Protein AF-A0A737Y569-F1 (afdb_monomer)

Solvent-accessible surface area (backbone atoms only — not comparable to full-atom values): 6067 Å² total; per-residue (Å²): 136,76,99,67,93,70,96,74,87,59,95,93,65,81,80,89,82,88,63,87,94,64,58,74,90,81,56,62,90,46,68,82,92,71,65,88,90,74,74,79,94,78,92,78,85,86,80,92,79,87,80,54,46,51,93,75,71,35,57,87,66,91,85,61,94,86,64,62,53,76,44,76,56,95,72,23,76,47,77,89

Sequence (80 aa):
MFRKLLDEGRAGENVGVLLRGIKREEIERGQVLAKPGTIKPHTKFESEVYILSKDEGGRHTPFFKGYRPQFYFRTTDVTG

Structure (mmCIF, N/CA/C/O backbone):
data_AF-A0A737Y569-F1
#
_entry.id   AF-A0A737Y569-F1
#
loop_
_atom_site.group_PDB
_atom_site.id
_atom_site.type_symbol
_atom_site.label_atom_id
_atom_site.label_alt_id
_atom_site.label_comp_id
_atom_site.label_asym_id
_atom_site.label_entity_id
_atom_site.label_seq_id
_atom_site.pdbx_PDB_ins_code
_atom_site.Cartn_x
_atom_site.Cartn_y
_atom_site.Cartn_z
_atom_site.occupancy
_atom_site.B_iso_or_equiv
_atom_site.auth_seq_id
_atom_site.auth_comp_id
_atom_site.auth_asym_id
_atom_site.auth_atom_id
_atom_site.pdbx_PDB_model_num
ATOM 1 N N . MET A 1 1 ? -25.186 9.304 1.648 1.00 55.41 1 MET A N 1
ATOM 2 C CA . MET A 1 1 ? -24.507 8.585 2.746 1.00 55.41 1 MET A CA 1
ATOM 3 C C . MET A 1 1 ? -23.333 9.433 3.244 1.00 55.41 1 MET A C 1
ATOM 5 O O . MET A 1 1 ? -22.186 9.065 3.094 1.00 55.41 1 MET A O 1
ATOM 9 N N . PHE A 1 2 ? -23.618 10.634 3.753 1.00 58.78 2 PHE A N 1
ATOM 10 C CA . PHE A 1 2 ? -22.620 11.588 4.251 1.00 58.78 2 PHE A CA 1
ATOM 11 C C . PHE A 1 2 ? -23.244 12.292 5.462 1.00 58.78 2 PHE A C 1
ATOM 13 O O . PHE A 1 2 ? -24.421 12.648 5.401 1.00 58.78 2 PHE A O 1
ATOM 20 N N . ARG A 1 3 ? -22.479 12.460 6.551 1.00 70.81 3 ARG A N 1
ATOM 21 C CA . ARG A 1 3 ? -22.909 13.083 7.827 1.00 70.81 3 ARG A CA 1
ATOM 22 C C . ARG A 1 3 ? -24.019 12.349 8.604 1.00 70.81 3 ARG A C 1
ATOM 24 O O . ARG A 1 3 ? -24.780 12.985 9.325 1.00 70.81 3 ARG A O 1
ATOM 31 N N . LYS A 1 4 ? -24.119 11.024 8.477 1.00 83.56 4 LYS A N 1
ATOM 32 C CA . LYS A 1 4 ? -24.964 10.189 9.347 1.00 83.56 4 LYS A CA 1
ATOM 33 C C . LYS A 1 4 ? -24.077 9.232 10.134 1.00 83.56 4 LYS A C 1
ATOM 35 O O . LYS A 1 4 ? -23.091 8.749 9.584 1.00 83.56 4 LYS A O 1
ATOM 40 N N . LEU A 1 5 ? -24.425 8.988 11.395 1.00 89.12 5 LEU A N 1
ATOM 41 C CA . LEU A 1 5 ? -23.845 7.888 12.159 1.00 89.12 5 LEU A CA 1
ATOM 42 C C . LEU A 1 5 ? -24.398 6.577 11.595 1.00 89.12 5 LEU A C 1
ATOM 44 O O . LEU A 1 5 ? -25.585 6.498 11.276 1.00 89.12 5 LEU A O 1
ATOM 48 N N . LEU A 1 6 ? -23.515 5.602 11.418 1.00 90.00 6 LEU A N 1
ATOM 49 C CA . LEU A 1 6 ? -23.833 4.270 10.920 1.00 90.00 6 LEU A CA 1
ATOM 50 C C . LEU A 1 6 ? -23.375 3.259 11.970 1.00 90.00 6 LEU A C 1
ATOM 52 O O . LEU A 1 6 ? -22.282 3.414 12.516 1.00 90.00 6 LEU A O 1
ATOM 56 N N . ASP A 1 7 ? -24.196 2.243 12.228 1.00 93.06 7 ASP A N 1
ATOM 57 C CA . ASP A 1 7 ? -23.860 1.167 13.169 1.00 93.06 7 ASP A CA 1
ATOM 58 C C . ASP A 1 7 ? -22.882 0.152 12.555 1.00 93.06 7 ASP A C 1
ATOM 60 O O . ASP A 1 7 ? -22.047 -0.421 13.252 1.00 93.06 7 ASP A O 1
ATOM 64 N N . GLU A 1 8 ? -22.944 -0.038 11.234 1.00 94.25 8 GLU A N 1
ATOM 65 C CA . GLU A 1 8 ? -22.038 -0.892 10.469 1.00 94.25 8 GLU A CA 1
ATOM 66 C C . GLU A 1 8 ? -21.692 -0.267 9.111 1.00 94.25 8 GLU A C 1
ATOM 68 O O . GLU A 1 8 ? -22.442 0.553 8.581 1.00 94.25 8 GLU A O 1
ATOM 73 N N . GLY A 1 9 ? -20.546 -0.667 8.556 1.00 93.00 9 GLY A N 1
ATOM 74 C CA . GLY A 1 9 ? -20.137 -0.353 7.189 1.00 93.00 9 GLY A CA 1
ATOM 75 C C . GLY A 1 9 ? -19.912 -1.637 6.396 1.00 93.00 9 GLY A C 1
ATOM 76 O O . GLY A 1 9 ? -19.392 -2.621 6.931 1.00 93.00 9 GLY A O 1
ATOM 77 N N . ARG A 1 10 ? -20.301 -1.643 5.123 1.00 95.44 10 ARG A N 1
ATOM 78 C CA . ARG A 1 10 ? -20.207 -2.808 4.230 1.00 95.44 10 ARG A CA 1
ATOM 79 C C . ARG A 1 10 ? -19.215 -2.579 3.091 1.00 95.44 10 ARG A C 1
ATOM 81 O O . ARG A 1 10 ? -18.806 -1.459 2.792 1.00 95.44 10 ARG A O 1
ATOM 88 N N . ALA A 1 11 ? -18.801 -3.671 2.448 1.00 96.06 11 ALA A N 1
ATOM 89 C CA . ALA A 1 11 ? -17.880 -3.612 1.318 1.00 96.06 11 ALA A CA 1
ATOM 90 C C . ALA A 1 11 ? -18.444 -2.730 0.188 1.00 96.06 11 ALA A C 1
ATOM 92 O O . ALA A 1 11 ? -19.588 -2.902 -0.225 1.00 96.06 11 ALA A O 1
ATOM 93 N N . GLY A 1 12 ? -17.620 -1.804 -0.312 1.00 94.56 12 GLY A N 1
ATOM 94 C CA . GLY A 1 12 ? -17.997 -0.838 -1.351 1.00 94.56 12 GLY A CA 1
ATOM 95 C C . GLY A 1 12 ? -18.467 0.523 -0.824 1.00 94.56 12 GLY A C 1
ATOM 96 O O . GLY A 1 12 ? -18.598 1.455 -1.614 1.00 94.56 12 GLY A O 1
ATOM 97 N N . GLU A 1 13 ? -18.675 0.678 0.487 1.00 93.44 13 GLU A N 1
ATOM 98 C CA . GLU A 1 13 ? -19.066 1.959 1.079 1.00 93.44 13 GLU A CA 1
ATOM 99 C C . GLU A 1 13 ? -17.860 2.870 1.351 1.00 93.44 13 GLU A C 1
ATOM 101 O O . GLU A 1 13 ? -16.775 2.424 1.728 1.00 93.44 13 GLU A O 1
ATOM 106 N N . ASN A 1 14 ? -18.066 4.178 1.186 1.00 94.00 14 ASN A N 1
ATOM 107 C CA . ASN A 1 14 ? -17.111 5.201 1.602 1.00 94.00 14 ASN A CA 1
ATOM 108 C C . ASN A 1 14 ? -17.516 5.719 2.987 1.00 94.00 14 ASN A C 1
ATOM 110 O O . ASN A 1 14 ? -18.591 6.303 3.140 1.00 94.00 14 ASN A O 1
ATOM 114 N N . VAL A 1 15 ? -16.667 5.484 3.987 1.00 94.31 15 VAL A N 1
ATOM 115 C CA . VAL A 1 15 ? -16.972 5.729 5.400 1.00 94.31 15 VAL A CA 1
ATOM 116 C C . VAL A 1 15 ? -15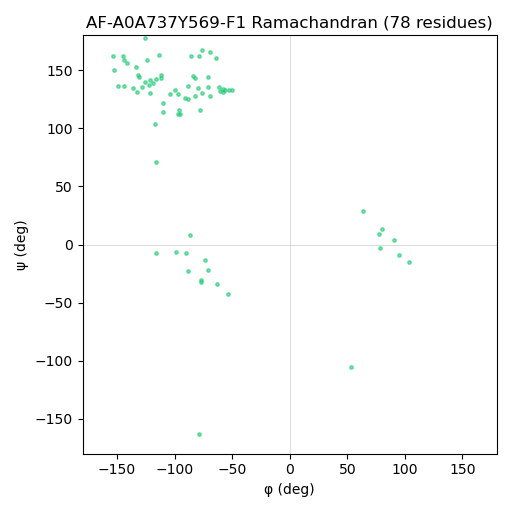.831 6.458 6.107 1.00 94.31 15 VAL A C 1
ATOM 118 O O . VAL A 1 15 ? -14.663 6.324 5.749 1.00 94.31 15 VAL A O 1
ATOM 121 N N . GLY A 1 16 ? -16.175 7.205 7.155 1.00 94.19 16 GLY A N 1
ATOM 122 C CA . GLY A 1 16 ? -15.217 7.659 8.161 1.00 94.19 16 GLY A CA 1
ATOM 123 C C . GLY A 1 16 ? -15.259 6.723 9.365 1.00 94.19 16 GLY A C 1
ATOM 124 O O . GLY A 1 16 ? -16.340 6.462 9.889 1.00 94.19 16 GLY A O 1
ATOM 125 N N . VAL A 1 17 ? -14.101 6.235 9.812 1.00 94.62 17 VAL A N 1
ATOM 126 C CA . VAL A 1 17 ? -13.992 5.336 10.970 1.00 94.62 17 VAL A CA 1
ATOM 127 C C . VAL A 1 17 ? -13.322 6.076 12.120 1.00 94.62 17 VAL A C 1
ATOM 129 O O . VAL A 1 17 ? -12.196 6.552 11.987 1.00 94.62 17 VAL A O 1
ATOM 132 N N . LEU A 1 18 ? -14.009 6.171 13.259 1.00 94.75 18 LEU A N 1
ATOM 133 C CA . LEU A 1 18 ? -13.432 6.730 14.478 1.00 94.75 18 LEU A CA 1
ATOM 134 C C . LEU A 1 18 ? -12.520 5.688 15.142 1.00 94.75 18 LEU A C 1
ATOM 136 O O . LEU A 1 18 ? -12.991 4.648 15.599 1.00 94.75 18 LEU A O 1
ATOM 140 N N . LEU A 1 19 ? -11.222 5.984 15.227 1.00 96.12 19 LEU A N 1
ATOM 141 C CA . LEU A 1 19 ? -10.234 5.133 15.891 1.00 96.12 19 LEU A CA 1
ATOM 142 C C . LEU A 1 19 ? -9.986 5.634 17.313 1.00 96.12 19 LEU A C 1
ATOM 144 O O .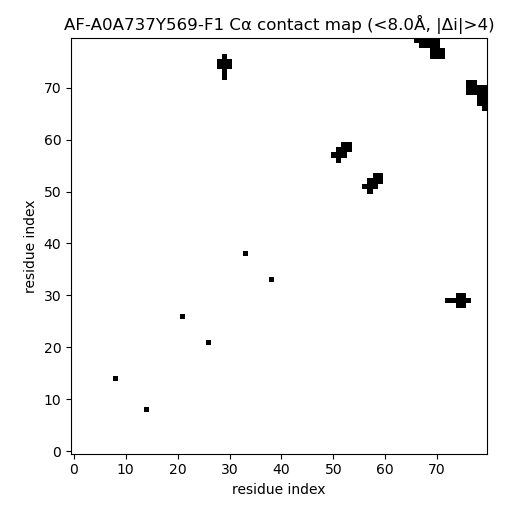 LEU A 1 19 ? -9.454 6.724 17.527 1.00 96.12 19 LEU A O 1
ATOM 148 N N . ARG A 1 20 ? -10.394 4.845 18.307 1.00 97.12 20 ARG A N 1
ATOM 149 C CA . ARG A 1 20 ? -10.251 5.227 19.714 1.00 97.12 20 ARG A CA 1
ATOM 150 C C . ARG A 1 20 ? -8.778 5.232 20.125 1.00 97.12 20 ARG A C 1
ATOM 152 O O . ARG A 1 20 ? -8.105 4.217 20.000 1.00 97.12 20 ARG A O 1
ATOM 159 N N . GLY A 1 21 ? -8.329 6.347 20.700 1.00 96.44 21 GLY A N 1
ATOM 160 C CA . GLY A 1 21 ? -7.003 6.458 21.319 1.00 96.44 21 GLY A CA 1
ATOM 161 C C . GLY A 1 21 ? -5.843 6.627 20.340 1.00 96.44 21 GLY A C 1
ATOM 162 O O . GLY A 1 21 ? -4.703 6.576 20.777 1.00 96.44 21 GLY A O 1
ATOM 163 N N . ILE A 1 22 ? -6.130 6.841 19.056 1.00 97.06 22 ILE A N 1
ATOM 164 C CA . ILE A 1 22 ? -5.130 7.063 18.013 1.00 97.06 22 ILE A CA 1
ATOM 165 C C . ILE A 1 22 ? -5.094 8.547 17.667 1.00 97.06 22 ILE A C 1
ATOM 167 O O . ILE A 1 22 ? -6.137 9.159 17.409 1.00 97.06 22 ILE A O 1
ATOM 171 N N . LYS A 1 23 ? -3.900 9.133 17.663 1.00 96.19 23 LYS A N 1
ATOM 172 C CA . LYS A 1 23 ? -3.675 10.505 17.215 1.00 96.19 23 LYS A CA 1
ATOM 173 C C . LYS A 1 23 ? -3.475 10.559 15.706 1.00 96.19 23 LYS A C 1
A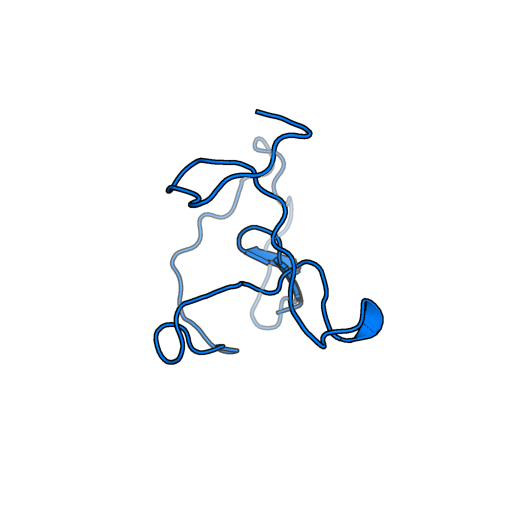TOM 175 O O . LYS A 1 23 ? -3.179 9.563 15.053 1.00 96.19 23 LYS A O 1
ATOM 180 N N . ARG A 1 24 ? -3.629 11.753 15.134 1.00 93.56 24 ARG A N 1
ATOM 181 C CA . ARG A 1 24 ? -3.542 11.952 13.682 1.00 93.56 24 ARG A CA 1
ATOM 182 C C . ARG A 1 24 ? -2.153 11.622 13.137 1.00 93.56 24 ARG A C 1
ATOM 184 O O . ARG A 1 24 ? -2.058 11.147 12.019 1.00 93.56 24 ARG A O 1
ATOM 191 N N . GLU A 1 25 ? -1.107 11.883 13.908 1.00 96.50 25 GLU A N 1
ATOM 192 C CA . GLU A 1 25 ? 0.290 11.614 13.562 1.00 96.50 25 GLU A CA 1
ATOM 193 C C . GLU A 1 25 ? 0.679 10.128 13.624 1.00 96.50 25 GLU A C 1
ATOM 195 O O . GLU A 1 25 ? 1.730 9.755 13.116 1.00 96.50 25 GLU A O 1
ATOM 200 N N . GLU A 1 26 ? -0.154 9.276 14.227 1.00 96.44 26 GLU A N 1
ATOM 201 C CA . GLU A 1 26 ? 0.089 7.830 14.329 1.00 96.44 26 GLU A CA 1
ATOM 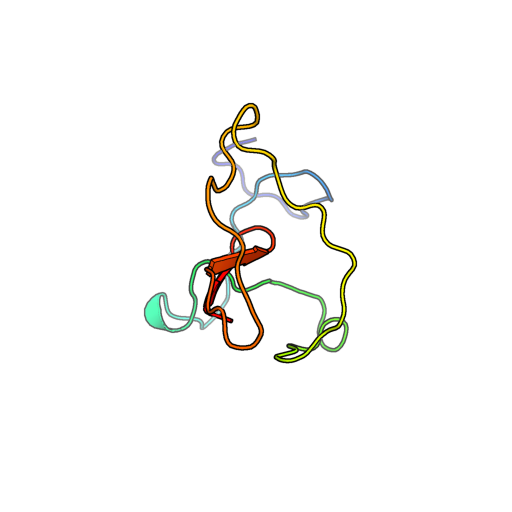202 C C . GLU A 1 26 ? -0.492 7.049 13.142 1.00 96.44 26 GLU A C 1
ATOM 204 O O . GLU A 1 26 ? -0.271 5.842 13.023 1.00 96.44 26 GLU A O 1
ATOM 209 N N . ILE A 1 27 ? -1.248 7.726 12.272 1.00 96.62 27 ILE A N 1
ATOM 210 C CA . ILE A 1 27 ? -1.883 7.134 11.099 1.00 96.62 27 ILE A CA 1
ATOM 211 C C . ILE A 1 27 ? -1.642 7.970 9.855 1.00 96.62 27 ILE A C 1
ATOM 213 O O . ILE A 1 27 ? -1.642 9.198 9.881 1.00 96.62 27 ILE A O 1
ATOM 217 N N . GLU A 1 28 ? -1.508 7.294 8.726 1.00 96.56 28 GLU A N 1
ATOM 218 C CA . GLU A 1 28 ? -1.268 7.963 7.457 1.00 96.56 28 GLU A CA 1
ATOM 219 C C . GLU A 1 28 ? -1.956 7.266 6.290 1.00 96.56 28 GLU A C 1
ATOM 221 O O . GLU A 1 28 ? -2.379 6.105 6.347 1.00 96.56 28 GLU A O 1
ATOM 226 N N . ARG A 1 29 ? -2.083 8.013 5.194 1.00 96.62 29 ARG A N 1
ATOM 227 C CA . ARG A 1 29 ? -2.573 7.466 3.936 1.00 96.62 29 ARG A CA 1
ATOM 228 C C . ARG A 1 29 ? -1.620 6.364 3.469 1.00 96.62 29 ARG A C 1
ATOM 230 O O . ARG A 1 29 ? -0.413 6.539 3.480 1.00 96.62 29 ARG A O 1
ATOM 237 N N . GLY A 1 30 ? -2.193 5.251 3.021 1.00 95.69 30 GLY A N 1
ATOM 238 C CA . GLY A 1 30 ? -1.433 4.073 2.600 1.00 95.69 30 GLY A CA 1
ATOM 239 C C . GLY A 1 30 ? -1.448 2.943 3.628 1.00 95.69 30 GLY A C 1
ATOM 240 O O . GLY A 1 30 ? -1.174 1.801 3.269 1.00 95.69 30 GLY A O 1
ATOM 241 N N . GLN A 1 31 ? -1.852 3.213 4.868 1.00 97.06 31 GLN A N 1
ATOM 242 C CA . GLN A 1 31 ? -2.176 2.166 5.833 1.00 97.06 31 GLN A CA 1
ATOM 243 C C . GLN A 1 31 ? -3.579 1.588 5.583 1.00 97.06 31 GLN A C 1
ATOM 245 O O . GLN A 1 31 ? -4.412 2.188 4.900 1.00 97.06 31 GLN A O 1
ATOM 250 N N . VAL A 1 32 ? -3.848 0.409 6.149 1.00 97.12 32 VAL A N 1
ATOM 251 C CA . VAL A 1 32 ? -5.142 -0.281 6.039 1.00 97.12 32 VAL A CA 1
ATOM 252 C C . VAL A 1 32 ? -5.704 -0.627 7.415 1.00 97.12 32 VAL A C 1
ATOM 254 O O . VAL A 1 32 ? -4.976 -1.076 8.297 1.00 97.12 32 VAL A O 1
ATOM 257 N N . LEU A 1 33 ? -7.019 -0.468 7.582 1.00 96.69 33 LEU A N 1
ATOM 258 C CA . LEU A 1 33 ? -7.758 -1.017 8.718 1.00 96.69 33 LEU A CA 1
ATOM 259 C C . LEU A 1 33 ? -8.217 -2.431 8.365 1.00 96.69 33 LEU A C 1
ATOM 261 O O . LEU A 1 33 ? -8.869 -2.641 7.344 1.00 96.69 33 LEU A O 1
ATOM 265 N N . ALA A 1 34 ? -7.869 -3.403 9.201 1.00 97.12 34 ALA A N 1
ATOM 266 C CA . ALA A 1 34 ? -8.174 -4.805 8.961 1.00 97.12 34 ALA A CA 1
ATOM 267 C C . ALA A 1 34 ? -8.491 -5.527 10.269 1.00 97.12 34 ALA A C 1
ATOM 269 O O . ALA A 1 34 ? -8.077 -5.106 11.351 1.00 97.12 34 ALA A O 1
ATOM 270 N N . LYS A 1 35 ? -9.196 -6.659 10.165 1.00 97.38 35 LYS A N 1
ATOM 271 C CA . LYS A 1 35 ? -9.394 -7.555 11.306 1.00 97.38 35 LYS A CA 1
ATOM 272 C C . LYS A 1 35 ? -8.020 -8.006 11.835 1.00 97.38 35 LYS A C 1
ATOM 274 O O . LYS A 1 35 ? -7.181 -8.419 11.024 1.00 97.38 35 LYS A O 1
ATOM 279 N N . PRO A 1 36 ? -7.780 -7.988 13.159 1.00 97.12 36 PRO A N 1
ATOM 280 C CA . PRO A 1 36 ? -6.499 -8.395 13.728 1.00 97.12 36 PRO A CA 1
ATOM 281 C C . PRO A 1 36 ? -6.018 -9.759 13.211 1.00 97.12 36 PRO A C 1
ATOM 283 O O . PRO A 1 36 ? -6.789 -10.717 13.149 1.00 97.12 36 P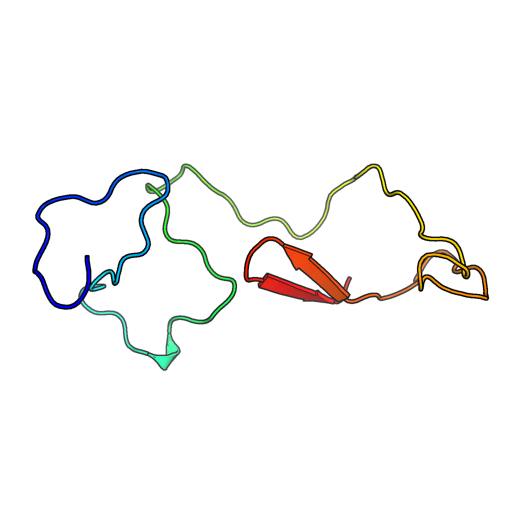RO A O 1
ATOM 286 N N . GLY A 1 37 ? -4.744 -9.830 12.812 1.00 96.69 37 GLY A N 1
ATOM 287 C CA . GLY A 1 37 ? -4.088 -11.056 12.338 1.00 96.69 37 GLY A CA 1
ATOM 288 C C . GLY A 1 37 ? -4.392 -11.474 10.894 1.00 96.69 37 GLY A C 1
ATOM 289 O O . GLY A 1 37 ? -3.809 -12.449 10.428 1.00 96.69 37 GLY A O 1
ATOM 290 N N . THR A 1 38 ? -5.261 -10.761 10.171 1.00 97.81 38 THR A N 1
ATOM 291 C CA . THR A 1 38 ? -5.672 -11.164 8.808 1.00 97.81 38 THR A CA 1
ATOM 292 C C . THR A 1 38 ? -4.780 -10.633 7.690 1.00 97.81 38 THR A C 1
ATOM 294 O O . THR A 1 38 ? -4.732 -11.229 6.618 1.00 97.81 38 THR A O 1
ATOM 297 N N . ILE A 1 39 ? -4.056 -9.539 7.930 1.00 96.44 39 ILE A N 1
ATOM 298 C CA . ILE A 1 39 ? -3.131 -8.932 6.969 1.00 96.44 39 ILE A CA 1
ATOM 299 C C . ILE A 1 39 ? -1.781 -8.744 7.653 1.00 96.44 39 ILE A C 1
ATOM 301 O O . ILE A 1 39 ? -1.716 -8.295 8.798 1.00 96.44 39 ILE A O 1
ATOM 305 N N . LYS A 1 40 ? -0.705 -9.088 6.942 1.00 96.38 40 LYS A N 1
ATOM 306 C CA . LYS A 1 40 ? 0.679 -8.850 7.360 1.00 96.38 40 LYS A CA 1
ATOM 307 C C . LYS A 1 40 ? 1.356 -7.933 6.334 1.00 96.38 40 LYS A C 1
ATOM 309 O O . LYS A 1 40 ? 1.105 -8.097 5.142 1.00 96.38 40 LYS A O 1
ATOM 314 N N . PRO A 1 41 ? 2.174 -6.959 6.762 1.00 96.50 41 PRO A N 1
ATOM 315 C CA . PRO A 1 41 ? 2.938 -6.133 5.835 1.00 96.50 41 PRO A CA 1
ATOM 316 C C . PRO A 1 41 ? 4.060 -6.952 5.183 1.00 96.50 41 PRO A C 1
ATOM 318 O O . PRO A 1 41 ? 4.683 -7.796 5.830 1.00 96.50 41 PRO A O 1
ATOM 321 N N . HIS A 1 42 ? 4.337 -6.675 3.909 1.00 97.12 42 HIS A N 1
ATOM 322 C CA . HIS A 1 42 ? 5.385 -7.329 3.125 1.00 97.12 42 HIS A CA 1
ATOM 323 C C . HIS A 1 42 ? 6.242 -6.280 2.412 1.00 97.12 42 HIS A C 1
ATOM 325 O O . HIS A 1 42 ? 5.728 -5.261 1.962 1.00 97.12 42 HIS A O 1
ATOM 331 N N . THR A 1 43 ? 7.546 -6.541 2.298 1.00 97.31 43 THR A N 1
ATOM 332 C CA . THR A 1 43 ? 8.516 -5.645 1.634 1.00 97.31 43 THR A CA 1
ATOM 333 C C . THR A 1 43 ? 9.161 -6.263 0.395 1.00 97.31 43 THR A C 1
ATOM 335 O O . THR A 1 43 ? 9.888 -5.587 -0.325 1.00 97.31 43 THR A O 1
ATOM 338 N N . LYS A 1 44 ? 8.916 -7.552 0.144 1.00 96.94 44 LYS A N 1
ATOM 339 C CA . LYS A 1 44 ? 9.409 -8.297 -1.016 1.00 96.94 44 LYS A CA 1
ATOM 340 C C . LYS A 1 44 ? 8.272 -9.134 -1.571 1.00 96.94 44 LYS A C 1
ATOM 342 O O . LYS A 1 44 ? 7.562 -9.781 -0.803 1.00 96.94 44 LYS A O 1
ATOM 347 N N . PHE A 1 45 ? 8.119 -9.111 -2.883 1.00 96.38 45 PHE A N 1
ATOM 348 C CA . PHE A 1 45 ? 7.117 -9.878 -3.604 1.00 96.38 45 PHE A CA 1
ATOM 349 C C . PHE A 1 45 ? 7.611 -10.138 -5.028 1.00 96.38 45 PHE A C 1
ATOM 351 O O . PHE A 1 45 ? 8.517 -9.459 -5.513 1.00 96.38 45 PHE A O 1
ATOM 358 N N . GLU A 1 46 ? 6.998 -11.117 -5.678 1.00 97.31 46 GLU A N 1
ATOM 359 C CA . GLU A 1 46 ? 7.123 -11.357 -7.112 1.00 97.31 46 GLU A CA 1
ATOM 360 C C . GLU A 1 46 ? 5.776 -11.039 -7.760 1.00 97.31 46 GLU A C 1
ATOM 362 O O . GLU A 1 46 ? 4.722 -11.223 -7.144 1.00 97.31 46 GLU A O 1
ATOM 367 N N . SER A 1 47 ? 5.800 -10.513 -8.981 1.00 96.19 47 SER A N 1
ATOM 368 C CA . SER A 1 47 ? 4.587 -10.146 -9.707 1.00 96.19 47 SER A CA 1
ATOM 369 C C . SER A 1 47 ? 4.808 -10.218 -11.205 1.00 96.19 47 SER A C 1
ATOM 371 O O . SER A 1 47 ? 5.890 -9.897 -11.698 1.00 96.19 47 SER A O 1
ATOM 373 N N . GLU A 1 48 ? 3.742 -10.517 -11.930 1.00 97.31 48 GLU 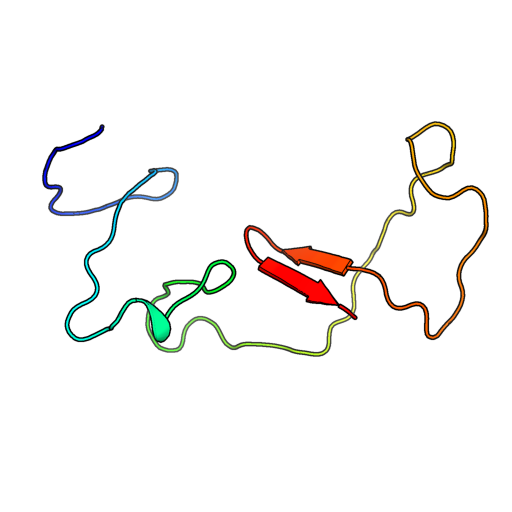A N 1
ATOM 374 C CA . GLU A 1 48 ? 3.678 -10.274 -13.364 1.00 97.31 48 GLU A CA 1
ATOM 375 C C . GLU A 1 48 ? 3.366 -8.796 -13.606 1.00 97.31 48 GLU A C 1
ATOM 377 O O . GLU A 1 48 ? 2.503 -8.213 -12.946 1.00 97.31 48 GLU A O 1
ATOM 382 N N . VAL A 1 49 ? 4.094 -8.169 -14.530 1.00 95.69 49 VAL A N 1
ATOM 383 C CA . VAL A 1 49 ? 3.941 -6.743 -14.834 1.00 95.69 49 VAL A CA 1
ATOM 384 C C . VAL A 1 49 ? 3.856 -6.563 -16.341 1.00 95.69 49 VAL A C 1
ATOM 386 O O . VAL A 1 49 ? 4.702 -7.062 -17.082 1.00 95.69 49 VAL A O 1
ATOM 389 N N . TYR A 1 50 ? 2.855 -5.807 -16.784 1.00 96.31 50 TYR A N 1
ATOM 390 C CA . TYR A 1 50 ? 2.783 -5.301 -18.148 1.00 96.31 50 TYR A CA 1
ATOM 391 C C . TYR A 1 50 ? 3.459 -3.932 -18.224 1.00 96.31 50 TYR A C 1
ATOM 393 O O . TYR A 1 50 ? 3.127 -3.023 -17.461 1.00 96.31 50 TYR A O 1
ATOM 401 N N . ILE A 1 51 ? 4.420 -3.790 -19.135 1.00 96.25 51 ILE A N 1
ATOM 402 C CA . ILE A 1 51 ? 5.142 -2.535 -19.333 1.00 96.25 51 ILE A CA 1
ATOM 403 C C . ILE A 1 51 ? 4.480 -1.770 -20.468 1.00 96.25 51 ILE A C 1
ATOM 405 O O . ILE A 1 51 ? 4.562 -2.192 -21.618 1.00 96.25 51 ILE A O 1
ATOM 409 N N . LEU A 1 52 ? 3.856 -0.640 -20.124 1.00 97.00 52 LEU A N 1
ATOM 410 C CA . LEU A 1 52 ? 3.215 0.247 -21.091 1.00 97.00 52 LEU A CA 1
AT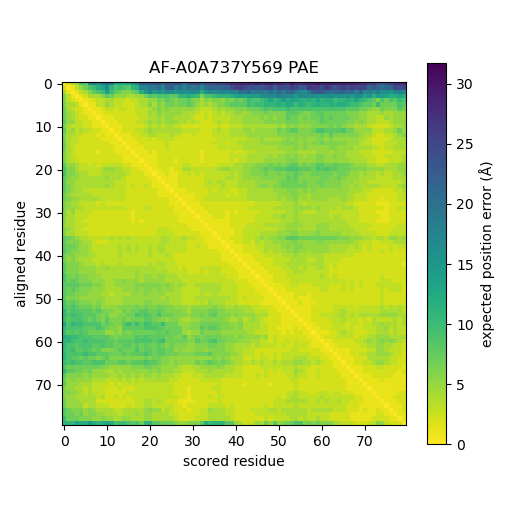OM 411 C C . LEU A 1 52 ? 4.217 0.692 -22.160 1.00 97.00 52 LEU A C 1
ATOM 413 O O . LEU A 1 52 ? 5.332 1.136 -21.851 1.00 97.00 52 LEU A O 1
ATOM 417 N N . SER A 1 53 ? 3.786 0.606 -23.413 1.00 95.44 53 SER A N 1
ATOM 418 C CA . SER A 1 53 ? 4.495 1.169 -24.554 1.00 95.44 53 SER A CA 1
ATOM 419 C C . SER A 1 53 ? 4.462 2.697 -24.519 1.00 95.44 53 SER A C 1
ATOM 421 O O . SER A 1 53 ? 3.679 3.317 -23.799 1.00 95.44 53 SER A O 1
ATOM 423 N N . LYS A 1 54 ? 5.305 3.334 -25.334 1.00 95.38 54 LYS A N 1
ATOM 424 C CA . LYS A 1 54 ? 5.302 4.792 -25.499 1.00 95.38 54 LYS A CA 1
ATOM 425 C C . LYS A 1 54 ? 3.915 5.333 -25.874 1.00 95.38 54 LYS A C 1
ATOM 427 O O . LYS A 1 54 ? 3.505 6.357 -25.334 1.00 95.38 54 LYS A O 1
ATOM 432 N N . ASP A 1 55 ? 3.214 4.663 -26.785 1.00 96.38 55 ASP A N 1
ATOM 433 C CA . ASP A 1 55 ? 1.925 5.137 -27.306 1.00 96.38 55 ASP A CA 1
ATOM 434 C C . ASP A 1 55 ? 0.807 5.029 -26.255 1.00 96.38 55 ASP A C 1
ATOM 436 O O . ASP A 1 55 ? -0.160 5.784 -26.289 1.00 96.38 55 ASP A O 1
ATOM 440 N N . GLU A 1 56 ? 0.991 4.166 -25.253 1.00 96.81 56 GLU A N 1
ATOM 441 C CA . GLU A 1 56 ? 0.132 4.055 -24.068 1.00 96.81 56 GLU A CA 1
ATOM 442 C C . GLU A 1 56 ? 0.533 5.030 -22.942 1.00 96.81 56 GLU A C 1
ATOM 444 O O . GLU A 1 56 ? 0.022 4.944 -21.827 1.00 96.81 56 GLU A O 1
ATOM 449 N N . GLY A 1 57 ? 1.468 5.951 -23.201 1.00 95.94 57 GLY A N 1
ATOM 450 C CA . GLY A 1 57 ? 1.994 6.885 -22.200 1.00 95.94 57 GLY A CA 1
ATOM 451 C C . GLY A 1 57 ? 3.065 6.282 -21.284 1.00 95.94 57 GLY A C 1
ATOM 452 O O . GLY A 1 57 ? 3.404 6.862 -20.252 1.00 95.94 57 GLY A O 1
ATOM 453 N N . GLY A 1 58 ? 3.598 5.116 -21.649 1.00 95.81 58 GLY A N 1
ATOM 454 C CA . GLY A 1 58 ? 4.694 4.452 -20.964 1.00 95.81 58 GLY A CA 1
ATOM 455 C C . GLY A 1 58 ? 6.068 5.038 -21.284 1.00 95.81 58 GLY A C 1
ATOM 456 O O . GLY A 1 58 ? 6.234 6.159 -21.771 1.00 95.81 58 GLY A O 1
ATOM 457 N N . ARG A 1 59 ? 7.111 4.266 -20.975 1.00 93.88 59 ARG A N 1
ATOM 458 C CA . ARG A 1 59 ? 8.496 4.721 -21.139 1.00 93.88 59 ARG A CA 1
ATOM 459 C C . ARG A 1 59 ? 8.965 4.547 -22.580 1.00 93.88 59 ARG A C 1
ATOM 461 O O . ARG A 1 59 ? 8.701 3.538 -23.219 1.00 93.88 59 ARG A O 1
ATOM 468 N N . HIS A 1 60 ? 9.768 5.500 -23.048 1.00 94.94 60 HIS A N 1
ATOM 469 C CA . HIS A 1 60 ? 10.474 5.383 -24.327 1.00 94.94 60 HIS A CA 1
ATOM 470 C C . HIS A 1 60 ? 11.700 4.467 -24.250 1.00 94.94 60 HIS A C 1
ATOM 472 O O . HIS A 1 60 ? 12.083 3.859 -25.243 1.00 94.94 60 HIS A O 1
ATOM 478 N N . THR A 1 61 ? 12.359 4.427 -23.090 1.00 94.75 61 THR A N 1
ATOM 479 C CA . THR A 1 61 ? 13.619 3.708 -22.888 1.00 94.75 61 THR A CA 1
ATOM 480 C C . THR A 1 61 ? 13.432 2.516 -21.953 1.00 94.75 61 THR A C 1
ATOM 482 O O . THR A 1 61 ? 12.673 2.623 -20.976 1.00 94.75 61 THR A O 1
ATOM 485 N N . PRO A 1 62 ? 14.137 1.396 -22.211 1.00 94.75 62 PRO A N 1
ATOM 486 C CA . PRO A 1 62 ? 14.088 0.227 -21.344 1.00 94.75 62 PRO A CA 1
ATOM 487 C C . PRO A 1 62 ? 14.665 0.543 -19.959 1.00 94.75 62 PRO A C 1
ATOM 489 O O . PRO A 1 62 ? 15.415 1.505 -19.773 1.00 94.75 62 PRO A O 1
ATOM 492 N N . PHE A 1 63 ? 14.317 -0.286 -18.981 1.00 96.25 63 PHE A N 1
ATOM 493 C CA . PHE A 1 63 ? 14.880 -0.251 -17.635 1.00 96.25 63 PHE A CA 1
ATOM 494 C C . PHE A 1 63 ? 15.473 -1.618 -17.283 1.00 96.25 63 PHE A C 1
ATOM 496 O O . PHE A 1 63 ? 15.128 -2.637 -17.877 1.00 96.25 63 PHE A O 1
ATOM 503 N N . PHE A 1 64 ? 16.386 -1.628 -16.316 1.00 95.75 64 PHE A N 1
ATOM 504 C CA . PHE A 1 64 ? 17.165 -2.806 -15.946 1.00 95.75 64 PHE A CA 1
ATOM 505 C C . PHE A 1 64 ? 17.036 -3.099 -14.452 1.00 95.75 64 PHE A C 1
ATOM 507 O O . PHE A 1 64 ? 16.397 -2.359 -13.699 1.00 95.75 64 PHE A O 1
ATOM 514 N N . LYS A 1 65 ? 17.668 -4.189 -14.009 1.00 95.62 65 LYS A N 1
ATOM 515 C CA . LYS A 1 65 ? 17.751 -4.547 -12.592 1.00 95.62 65 LYS A CA 1
ATOM 516 C C . LYS A 1 65 ? 18.301 -3.374 -11.771 1.00 95.62 65 LYS A C 1
ATOM 518 O O . LYS A 1 65 ? 19.309 -2.779 -12.137 1.00 95.62 65 LYS A O 1
ATOM 523 N N . GLY A 1 66 ? 17.645 -3.077 -10.650 1.00 94.06 66 GLY A N 1
ATOM 524 C CA . GLY A 1 66 ? 17.964 -1.922 -9.806 1.00 94.06 66 GLY A CA 1
ATOM 525 C C . GLY A 1 66 ? 17.195 -0.650 -10.171 1.00 94.06 66 GLY A C 1
ATOM 526 O O . GLY A 1 66 ? 17.432 0.387 -9.560 1.00 94.06 66 GLY A O 1
ATOM 527 N N . TYR A 1 67 ? 16.273 -0.710 -11.138 1.00 95.38 67 TYR A N 1
ATOM 528 C CA . TYR A 1 67 ? 15.297 0.354 -11.346 1.00 95.38 67 TYR A CA 1
ATOM 529 C C . TYR A 1 67 ? 14.427 0.537 -10.096 1.00 95.38 67 TYR A C 1
ATOM 531 O O . TYR A 1 67 ? 13.920 -0.444 -9.558 1.00 95.38 67 TYR A O 1
ATOM 539 N N . ARG A 1 68 ? 14.261 1.793 -9.661 1.00 95.50 68 ARG A N 1
ATOM 540 C CA . ARG A 1 68 ? 13.562 2.174 -8.423 1.00 95.50 68 ARG A CA 1
ATOM 541 C C . ARG A 1 68 ? 12.308 3.009 -8.705 1.00 95.50 68 ARG A C 1
ATOM 543 O O . ARG A 1 68 ? 12.343 4.229 -8.521 1.00 95.50 68 ARG A O 1
ATOM 550 N N . PRO A 1 69 ? 11.237 2.417 -9.263 1.00 96.00 69 PRO A N 1
ATOM 551 C CA . PRO A 1 69 ? 9.998 3.139 -9.514 1.00 96.00 69 PRO A CA 1
ATOM 552 C C . PRO A 1 69 ? 9.194 3.342 -8.226 1.00 96.00 69 PRO A C 1
ATOM 554 O O . PRO A 1 69 ? 9.440 2.702 -7.203 1.00 96.00 69 PRO A O 1
ATOM 557 N N . GLN A 1 70 ? 8.187 4.210 -8.316 1.00 97.12 70 GLN A N 1
ATOM 558 C CA . GLN A 1 70 ? 7.109 4.255 -7.336 1.00 97.12 70 GLN A CA 1
ATOM 559 C C . GLN A 1 70 ? 6.072 3.182 -7.658 1.00 97.12 70 GLN A C 1
ATOM 561 O O . GLN A 1 70 ? 5.574 3.112 -8.783 1.00 97.12 70 GLN A O 1
ATOM 566 N N . PHE A 1 71 ? 5.739 2.363 -6.667 1.00 97.19 71 PHE A N 1
ATOM 567 C CA . PHE A 1 71 ? 4.661 1.389 -6.738 1.00 97.19 71 PHE A CA 1
ATOM 568 C C . PHE A 1 71 ? 3.427 1.946 -6.045 1.00 97.19 71 PHE A C 1
ATOM 570 O O . PHE A 1 71 ? 3.512 2.435 -4.921 1.00 97.19 71 PHE A O 1
ATOM 577 N N . TYR A 1 72 ? 2.275 1.827 -6.700 1.00 97.25 72 TYR A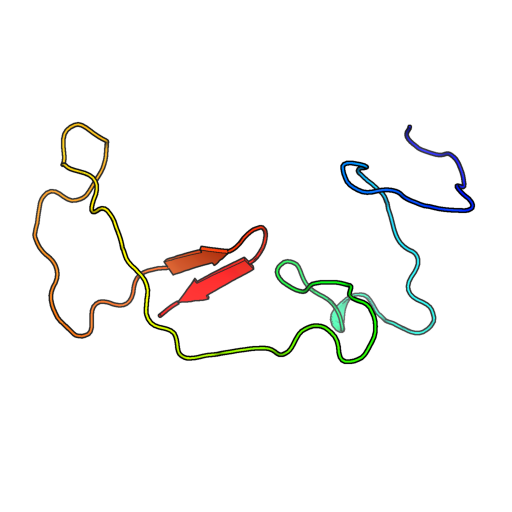 N 1
ATOM 578 C CA . TYR A 1 72 ? 0.997 2.282 -6.169 1.00 97.25 72 TYR A CA 1
ATOM 579 C C . TYR A 1 72 ? 0.121 1.074 -5.832 1.00 97.25 72 TYR A C 1
ATOM 581 O O . TYR A 1 72 ? -0.311 0.339 -6.720 1.00 97.25 72 TYR A O 1
ATOM 589 N N . PHE A 1 73 ? -0.166 0.874 -4.547 1.00 97.00 73 PHE A N 1
ATOM 590 C CA . PHE A 1 73 ? -1.042 -0.183 -4.046 1.00 97.00 73 PHE A CA 1
ATOM 591 C C . PHE A 1 73 ? -2.246 0.444 -3.357 1.00 97.00 73 PHE A C 1
ATOM 593 O O . PHE A 1 73 ? -2.155 0.906 -2.223 1.00 97.00 73 PHE A O 1
ATOM 600 N N . ARG A 1 74 ? -3.410 0.436 -4.015 1.00 96.44 74 ARG A N 1
ATOM 601 C CA . ARG A 1 74 ? -4.617 1.113 -3.509 1.00 96.44 74 ARG A CA 1
ATOM 602 C C . ARG A 1 74 ? -4.320 2.586 -3.180 1.00 96.44 74 ARG A C 1
ATOM 604 O O . ARG A 1 74 ? -4.199 3.398 -4.087 1.00 96.44 74 ARG A O 1
ATOM 611 N N . THR A 1 75 ? -4.219 2.937 -1.899 1.00 96.88 75 THR A N 1
ATOM 612 C CA . THR A 1 75 ? -3.929 4.300 -1.431 1.00 96.88 75 THR A CA 1
ATOM 613 C C . THR A 1 75 ? -2.467 4.526 -1.063 1.00 96.88 75 THR A C 1
ATOM 615 O O . THR A 1 75 ? -2.134 5.658 -0.725 1.00 96.88 75 THR A O 1
ATOM 618 N N . THR A 1 76 ? -1.646 3.475 -1.076 1.00 97.31 76 T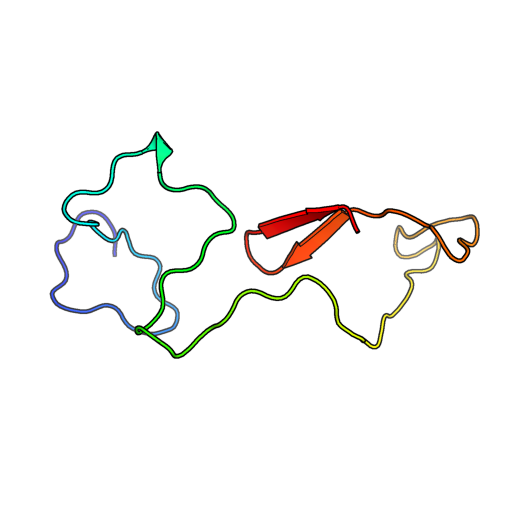HR A N 1
ATOM 619 C CA . THR A 1 76 ? -0.218 3.485 -0.745 1.00 97.31 76 THR A CA 1
ATOM 620 C C . THR A 1 76 ? 0.604 3.787 -1.986 1.00 97.31 76 THR A C 1
ATOM 622 O O . THR A 1 76 ? 0.377 3.180 -3.032 1.00 97.31 76 THR A O 1
ATOM 625 N N . ASP A 1 77 ? 1.597 4.649 -1.848 1.00 95.75 77 ASP A N 1
ATOM 626 C CA . ASP A 1 77 ? 2.688 4.837 -2.794 1.00 95.75 77 ASP A CA 1
ATOM 627 C C . ASP A 1 77 ? 4.023 4.578 -2.086 1.00 95.75 77 ASP A C 1
ATOM 629 O O . ASP A 1 77 ? 4.242 5.043 -0.969 1.00 95.75 77 ASP A O 1
ATOM 633 N N . VAL A 1 78 ? 4.883 3.751 -2.683 1.00 95.62 78 VAL A N 1
ATOM 634 C CA . VAL A 1 78 ? 6.151 3.337 -2.068 1.00 95.62 78 VAL A CA 1
ATOM 635 C C . VAL A 1 78 ? 7.226 3.058 -3.114 1.00 95.62 78 VAL A C 1
ATOM 637 O O . VAL A 1 78 ? 6.973 2.398 -4.123 1.00 95.62 78 VAL A O 1
ATOM 640 N N . THR A 1 79 ? 8.446 3.532 -2.856 1.00 96.31 79 THR A N 1
ATOM 641 C CA . THR A 1 79 ? 9.588 3.320 -3.752 1.00 96.31 79 THR A CA 1
ATOM 642 C C . THR A 1 79 ? 10.113 1.897 -3.603 1.00 96.31 79 THR A C 1
ATOM 644 O O . THR A 1 79 ? 10.398 1.467 -2.481 1.00 96.31 79 THR A O 1
ATOM 647 N N . GLY A 1 80 ? 10.296 1.195 -4.724 1.00 91.88 80 GLY A N 1
ATOM 648 C CA . GLY A 1 80 ? 10.970 -0.112 -4.767 1.00 91.88 80 GLY A CA 1
ATOM 649 C C . GLY A 1 80 ? 12.395 -0.075 -5.296 1.00 91.88 80 GLY A C 1
ATOM 650 O O . GLY A 1 80 ? 12.929 1.027 -5.561 1.00 91.88 80 GLY A O 1
#

Secondary structure (DSSP, 8-state):
--S---S---TT-------TT--GGG--BTB----TTS----S----------GGGT--SS---TT--PEEEETTEEEE-

Radius of gyration: 18.35 Å; Cα contacts (8 Å, |Δi|>4): 36; chains: 1; bounding box: 43×24×49 Å

Organism: NCBI:txid1967615

Foldseek 3Di:
DPPDDDPDDDPPDDDDDDDPPDDPVNDDWPDDDDDPPPDDDDDDDDDDDDADDVVSVGDPDDDDPPDWDWDDDPRDTDTD

Mean predicted aligned error: 4.44 Å

pLDDT: mean 94.32, std 6.89, range [55.41, 97.81]

InterPro domains:
  IPR004160 Translation elongation factor EFTu/EF1A, C-terminal [PF03143] (38-80)
  IPR004161 Translation elongation factor EFTu-like, domain 2 [PF03144] (1-34)
  IPR009000 Translation protein, beta-barrel domain superfamily [SSF50447] (1-41)
  IPR009001 Translation elongation factor EF1A/initiation factor IF2gamma, C-terminal [SSF50465] (38-80)
  IPR050055 Elongation factor Tu GTPase [PTHR43721] (1-79)